Protein AF-A0A9D1FFM2-F1 (afdb_monomer)

Structure (mmCIF, N/CA/C/O backbone):
data_AF-A0A9D1FFM2-F1
#
_entry.id   AF-A0A9D1FFM2-F1
#
loop_
_atom_site.group_PDB
_atom_site.id
_atom_site.type_symbol
_atom_site.label_atom_id
_atom_site.label_alt_id
_atom_site.label_comp_id
_atom_site.label_asym_id
_atom_site.label_entity_id
_atom_site.label_seq_id
_atom_site.pdbx_PDB_ins_code
_atom_site.Cartn_x
_atom_site.Cartn_y
_atom_site.Cartn_z
_atom_site.occupancy
_atom_site.B_iso_or_equiv
_atom_site.auth_seq_id
_atom_site.auth_comp_id
_atom_site.auth_asym_id
_atom_site.auth_atom_id
_atom_site.pdbx_PDB_model_num
ATOM 1 N N . MET A 1 1 ? -17.355 -73.742 -12.282 1.00 38.41 1 MET A N 1
ATOM 2 C CA . MET A 1 1 ? -17.169 -72.917 -11.067 1.00 38.41 1 MET A CA 1
ATOM 3 C C . MET A 1 1 ? -16.682 -71.538 -11.495 1.00 38.41 1 MET A C 1
ATOM 5 O O . MET A 1 1 ? -15.574 -71.444 -12.001 1.00 38.41 1 MET A O 1
ATOM 9 N N . LYS A 1 2 ? -17.499 -70.487 -11.371 1.00 37.28 2 LYS A N 1
ATOM 10 C CA . LYS A 1 2 ? -17.074 -69.093 -11.583 1.00 37.28 2 LYS A CA 1
ATOM 11 C C . LYS A 1 2 ? -17.521 -68.291 -10.363 1.00 37.28 2 LYS A C 1
ATOM 13 O O . LYS A 1 2 ? -18.714 -68.171 -10.114 1.00 37.28 2 LYS A O 1
ATOM 18 N N . LYS A 1 3 ? -16.552 -67.860 -9.552 1.00 46.12 3 LYS A N 1
ATOM 19 C CA . LYS A 1 3 ? -16.759 -67.013 -8.373 1.00 46.12 3 LYS A CA 1
AT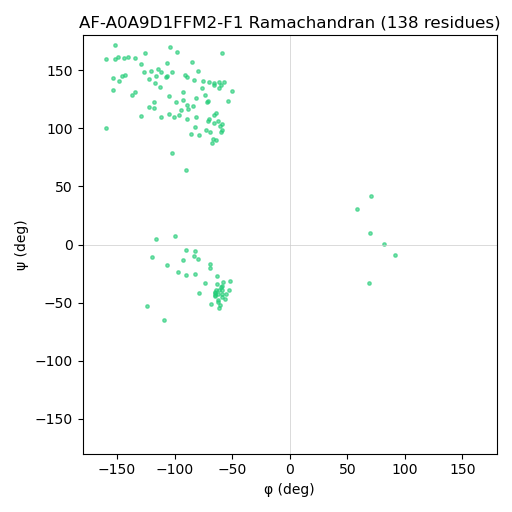OM 20 C C . LYS A 1 3 ? -16.706 -65.561 -8.843 1.00 46.12 3 LYS A C 1
ATOM 22 O O . LYS A 1 3 ? -15.664 -65.132 -9.328 1.00 46.12 3 LYS A O 1
ATOM 27 N N . HIS A 1 4 ? -17.804 -64.827 -8.713 1.00 44.19 4 HIS A N 1
ATOM 28 C CA . HIS A 1 4 ? -17.806 -63.378 -8.896 1.00 44.19 4 HIS A CA 1
ATOM 29 C C . HIS A 1 4 ? -17.671 -62.724 -7.518 1.00 44.19 4 HIS A C 1
ATOM 31 O O . HIS A 1 4 ? -18.556 -62.853 -6.676 1.00 44.19 4 HIS A O 1
ATOM 37 N N . LEU A 1 5 ? -16.519 -62.093 -7.277 1.00 41.38 5 LEU A N 1
ATOM 38 C CA . LEU A 1 5 ? -16.281 -61.231 -6.122 1.00 41.38 5 LEU A CA 1
ATOM 39 C C . LEU A 1 5 ? -17.060 -59.925 -6.314 1.00 41.38 5 LEU A C 1
ATOM 41 O O . LEU A 1 5 ? -16.838 -59.216 -7.293 1.00 41.38 5 LEU A O 1
ATOM 45 N N . ILE A 1 6 ? -17.937 -59.601 -5.366 1.00 52.31 6 ILE A N 1
ATOM 46 C CA . ILE A 1 6 ? -18.552 -58.277 -5.250 1.00 52.31 6 ILE A CA 1
ATOM 47 C C . ILE A 1 6 ? -17.621 -57.441 -4.369 1.00 52.31 6 ILE A C 1
ATOM 49 O O . ILE A 1 6 ? -17.515 -57.685 -3.169 1.00 52.31 6 ILE A O 1
ATOM 53 N N . ILE A 1 7 ? -16.916 -56.480 -4.966 1.00 52.16 7 ILE A N 1
ATOM 54 C CA . ILE A 1 7 ? -16.158 -55.471 -4.221 1.00 52.16 7 ILE A CA 1
ATOM 55 C C . ILE A 1 7 ? -17.157 -54.382 -3.824 1.00 52.16 7 ILE A C 1
ATOM 57 O O . ILE A 1 7 ? -17.560 -53.563 -4.648 1.00 52.16 7 ILE A O 1
ATOM 61 N N . ALA A 1 8 ? -17.595 -54.408 -2.566 1.00 48.09 8 ALA A N 1
ATOM 62 C CA . ALA A 1 8 ? -18.371 -53.331 -1.969 1.00 48.09 8 ALA A CA 1
ATOM 63 C C . ALA A 1 8 ? -17.447 -52.121 -1.749 1.00 48.09 8 ALA A C 1
ATOM 65 O O . ALA A 1 8 ? -16.577 -52.137 -0.879 1.00 48.09 8 ALA A O 1
ATOM 66 N N . GLY A 1 9 ? -17.607 -51.089 -2.578 1.00 46.00 9 GLY A N 1
ATOM 67 C CA . GLY A 1 9 ? -16.908 -49.818 -2.430 1.00 46.00 9 GLY A CA 1
ATOM 68 C C . GLY A 1 9 ? -17.436 -49.056 -1.219 1.00 46.00 9 GLY A C 1
ATOM 69 O O . GLY A 1 9 ? -18.550 -48.538 -1.242 1.00 46.00 9 GLY A O 1
ATOM 70 N N . ILE A 1 10 ? -16.630 -48.987 -0.163 1.00 54.78 10 ILE A N 1
ATOM 71 C CA . ILE A 1 10 ? -16.852 -48.094 0.974 1.00 54.78 10 ILE A CA 1
ATOM 72 C C . ILE A 1 10 ? -16.541 -46.675 0.489 1.00 54.78 10 ILE A C 1
ATOM 74 O O . ILE A 1 10 ? -15.383 -46.270 0.404 1.00 54.78 10 ILE A O 1
ATOM 78 N N . ILE A 1 11 ? -17.579 -45.923 0.128 1.00 53.06 11 ILE A N 1
ATOM 79 C CA . ILE A 1 11 ? -17.473 -44.483 -0.104 1.00 53.06 11 ILE A CA 1
ATOM 80 C C . ILE A 1 11 ? -17.468 -43.830 1.279 1.00 53.06 11 ILE A C 1
ATOM 82 O O . ILE A 1 11 ? -18.518 -43.586 1.870 1.00 53.06 11 ILE A O 1
ATOM 86 N N . CYS A 1 12 ? -16.277 -43.574 1.820 1.00 43.09 12 CYS A N 1
ATOM 87 C CA . CYS A 1 12 ? -16.124 -42.662 2.948 1.00 43.09 12 CYS A CA 1
ATOM 88 C C . CYS A 1 12 ? -16.470 -41.249 2.463 1.00 43.09 12 CYS A C 1
ATOM 90 O O . CYS A 1 12 ? -15.612 -40.519 1.971 1.00 43.09 12 CYS A O 1
ATOM 92 N N . ALA A 1 13 ? -17.739 -40.866 2.590 1.00 50.03 13 ALA A N 1
ATOM 93 C CA . ALA A 1 13 ? -18.145 -39.473 2.547 1.00 50.03 13 ALA A CA 1
ATOM 94 C C . ALA A 1 13 ? -17.582 -38.792 3.801 1.00 50.03 13 ALA A C 1
ATOM 96 O O . ALA A 1 13 ? -18.215 -38.766 4.854 1.00 50.03 13 ALA A O 1
ATOM 97 N N . ALA A 1 14 ? -16.347 -38.298 3.710 1.00 53.97 14 ALA A N 1
ATOM 98 C CA . ALA A 1 14 ? -15.825 -37.369 4.693 1.00 53.97 14 ALA A CA 1
ATOM 99 C C . ALA A 1 14 ? -16.707 -36.119 4.628 1.00 53.97 14 ALA A C 1
ATOM 101 O O . ALA A 1 14 ? -16.665 -35.363 3.658 1.00 53.97 14 ALA A O 1
ATOM 102 N N . SER A 1 15 ? -17.556 -35.934 5.635 1.00 49.06 15 SER A N 1
ATOM 103 C CA . SER A 1 15 ? -18.277 -34.690 5.859 1.00 49.06 15 SER A CA 1
ATOM 104 C C . SER A 1 15 ? -17.242 -33.612 6.171 1.00 49.06 15 SER A C 1
ATOM 106 O O . SER A 1 15 ? -16.839 -33.449 7.322 1.00 49.06 15 SER A O 1
ATOM 108 N N . ILE A 1 16 ? -16.754 -32.926 5.138 1.00 59.38 16 ILE A N 1
ATOM 109 C CA . ILE A 1 16 ? -15.953 -31.717 5.302 1.00 59.38 16 ILE A CA 1
ATOM 110 C C . ILE A 1 16 ? -16.902 -30.713 5.965 1.00 59.38 16 ILE A C 1
ATOM 112 O O . ILE A 1 16 ? -17.918 -30.372 5.350 1.00 59.38 16 ILE A O 1
ATOM 116 N N . PRO A 1 17 ? -16.669 -30.299 7.225 1.00 54.41 17 PRO A N 1
ATOM 117 C CA . PRO A 1 17 ? -17.517 -29.292 7.838 1.00 54.41 17 PRO A CA 1
ATOM 118 C C . PRO A 1 17 ? -17.490 -28.050 6.940 1.00 54.41 17 PRO A C 1
ATOM 120 O O . PRO A 1 17 ? -16.425 -27.727 6.401 1.00 54.41 17 PRO A O 1
ATOM 123 N N . PRO A 1 18 ? -18.630 -27.368 6.735 1.00 52.69 18 PRO A N 1
ATOM 124 C CA . PRO A 1 18 ? -18.634 -26.131 5.977 1.00 52.69 18 PRO A CA 1
ATOM 125 C C . PRO A 1 18 ? -17.602 -25.207 6.619 1.00 52.69 18 PRO A C 1
ATOM 127 O O . PRO A 1 18 ? -17.646 -24.963 7.826 1.00 52.69 18 PRO A O 1
ATOM 130 N N . VAL A 1 19 ? -16.634 -24.750 5.822 1.00 56.19 19 VAL A N 1
ATOM 131 C CA . VAL A 1 19 ? -15.751 -23.655 6.214 1.00 56.19 19 VAL A CA 1
ATOM 132 C C . VAL A 1 19 ? -16.687 -22.482 6.451 1.00 56.19 19 VAL A C 1
ATOM 134 O O . VAL A 1 19 ? -17.149 -21.849 5.506 1.00 56.19 19 VAL A O 1
ATOM 137 N N . TYR A 1 20 ? -17.063 -22.259 7.708 1.00 49.91 20 TYR A N 1
ATOM 138 C CA . TYR A 1 20 ? -17.791 -21.069 8.096 1.00 49.91 20 TYR A CA 1
ATOM 139 C C . TYR A 1 20 ? -16.870 -19.907 7.745 1.00 49.91 20 TYR A C 1
ATOM 141 O O . TYR A 1 20 ? -15.879 -19.665 8.435 1.00 49.91 20 TYR A O 1
ATOM 149 N N . ALA A 1 21 ? -17.154 -19.231 6.633 1.00 52.19 21 ALA A N 1
ATOM 150 C CA . ALA A 1 21 ? -16.622 -17.909 6.383 1.00 52.19 21 ALA A CA 1
ATOM 151 C C . ALA A 1 21 ? -17.109 -17.057 7.555 1.00 52.19 21 ALA A C 1
ATOM 153 O O . ALA A 1 21 ? -1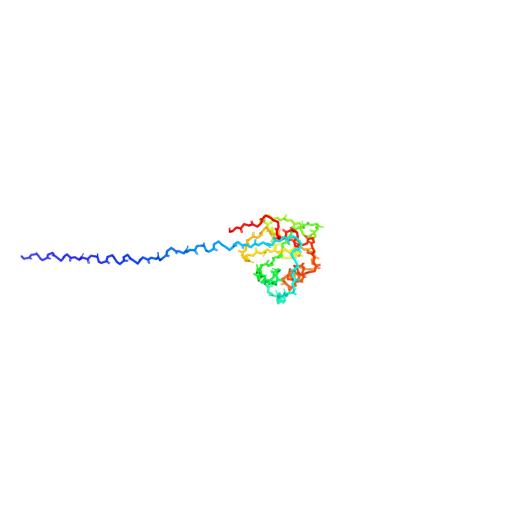8.282 -16.695 7.639 1.00 52.19 21 ALA A O 1
ATOM 154 N N . VAL A 1 22 ? -16.241 -16.856 8.545 1.00 55.53 22 VAL A N 1
ATOM 155 C CA . VAL A 1 22 ? -16.530 -15.962 9.656 1.00 55.53 22 VAL A CA 1
ATOM 156 C C . VAL A 1 22 ? -16.512 -14.569 9.051 1.00 55.53 22 VAL A C 1
ATOM 158 O O . VAL A 1 22 ? -15.440 -13.997 8.871 1.00 55.53 22 VAL A O 1
ATOM 161 N N . THR A 1 23 ? -17.685 -14.044 8.699 1.00 55.84 23 THR A N 1
ATOM 162 C CA . THR A 1 23 ? -17.840 -12.638 8.331 1.00 55.84 23 THR A CA 1
ATOM 163 C C . THR A 1 23 ? -17.380 -11.808 9.523 1.00 55.84 23 THR A C 1
ATOM 165 O O . THR A 1 23 ? -18.050 -11.735 10.557 1.00 55.84 23 THR A O 1
ATOM 168 N N . LYS A 1 24 ? -16.180 -11.236 9.423 1.00 60.09 24 LYS A N 1
ATOM 169 C CA . LYS A 1 24 ? -15.633 -10.352 10.449 1.00 60.09 24 LYS A CA 1
ATOM 170 C C . LYS A 1 24 ? -16.140 -8.948 10.162 1.00 60.09 24 LYS A C 1
ATOM 172 O O . LYS A 1 24 ? -15.537 -8.211 9.394 1.00 60.09 24 LYS A O 1
ATOM 177 N N . CYS A 1 25 ? -17.229 -8.554 10.816 1.00 67.19 25 CYS A N 1
ATOM 178 C CA . CYS A 1 25 ? -17.696 -7.174 10.758 1.00 67.19 25 CYS A CA 1
ATOM 179 C C . CYS A 1 25 ? -16.663 -6.259 11.426 1.00 67.19 25 CYS A C 1
ATOM 181 O O . CYS A 1 25 ? -16.566 -6.216 12.654 1.00 67.19 25 CYS A O 1
ATOM 183 N N . VAL A 1 26 ? -15.898 -5.514 10.629 1.00 75.44 26 VAL A N 1
ATOM 184 C CA . VAL A 1 26 ? -14.965 -4.508 11.138 1.00 75.44 26 VAL A CA 1
ATOM 185 C C . VAL A 1 26 ? -15.410 -3.109 10.751 1.00 75.44 26 VAL A C 1
ATOM 187 O O . VAL A 1 26 ? -15.798 -2.843 9.618 1.00 75.44 26 VAL A O 1
ATOM 190 N N . LYS A 1 27 ? -15.345 -2.183 11.710 1.00 82.50 27 LYS A N 1
ATOM 191 C CA . LYS A 1 27 ? -15.611 -0.766 11.460 1.00 82.50 27 LYS A CA 1
ATOM 192 C C . LYS A 1 27 ? -14.290 -0.011 11.377 1.00 82.50 27 LYS A C 1
ATOM 194 O O . LYS A 1 27 ? -13.867 0.637 12.333 1.00 82.50 27 LYS A O 1
ATOM 199 N N . LEU A 1 28 ? -13.634 -0.125 10.226 1.00 87.31 28 LEU A N 1
ATOM 200 C CA . LEU A 1 28 ? -12.465 0.677 9.877 1.00 87.31 28 LEU A CA 1
ATOM 201 C C . LEU A 1 28 ? -12.918 1.835 8.986 1.00 87.31 28 LEU A C 1
ATOM 203 O O . LEU A 1 28 ? -13.536 1.626 7.948 1.00 87.31 28 LEU A O 1
ATOM 207 N N . THR A 1 29 ? -12.644 3.065 9.408 1.00 87.19 29 THR A N 1
ATOM 208 C CA . THR A 1 29 ? -12.949 4.291 8.663 1.00 87.19 29 THR A CA 1
ATOM 209 C C . THR A 1 29 ? -11.680 5.114 8.503 1.00 87.19 29 THR A C 1
ATOM 211 O O . THR A 1 29 ? -10.703 4.909 9.217 1.00 87.19 29 THR A O 1
ATOM 214 N N . SER A 1 30 ? -11.678 6.102 7.608 1.00 82.12 30 SER A N 1
ATOM 215 C CA . SER A 1 30 ? -10.541 7.024 7.424 1.00 82.12 30 SER A CA 1
ATOM 216 C C . SER A 1 30 ? -10.053 7.688 8.725 1.00 82.12 30 SER A C 1
ATOM 218 O O . SER A 1 30 ? -8.862 7.972 8.885 1.00 82.12 30 SER A O 1
ATOM 220 N N . SER A 1 31 ? -10.975 7.913 9.666 1.00 85.75 31 SER A N 1
ATOM 221 C CA . SER A 1 31 ? -10.722 8.451 11.005 1.00 85.75 31 SER A CA 1
ATOM 222 C C . SER A 1 31 ? -10.186 7.429 12.012 1.00 85.75 31 SER A C 1
ATOM 224 O O . SER A 1 31 ? -9.723 7.834 13.076 1.00 85.75 31 SER A O 1
ATOM 226 N N . THR A 1 32 ? -10.220 6.129 11.708 1.00 91.38 32 THR A N 1
ATOM 227 C CA . THR A 1 32 ? -9.659 5.094 12.577 1.00 91.38 32 THR A CA 1
ATOM 228 C C . THR A 1 32 ? -8.148 5.265 12.654 1.00 91.38 32 THR A C 1
ATOM 230 O O . THR A 1 32 ? -7.429 5.053 11.681 1.00 91.38 32 THR A O 1
ATOM 233 N N . THR A 1 33 ? -7.650 5.650 13.824 1.00 90.38 33 THR A N 1
ATOM 234 C CA . THR A 1 33 ? -6.212 5.758 14.083 1.00 90.38 33 THR A CA 1
ATOM 235 C C . THR A 1 33 ? -5.577 4.373 14.144 1.00 90.38 33 THR A C 1
ATOM 237 O O . THR A 1 33 ? -6.139 3.456 14.751 1.00 90.38 33 THR A O 1
ATOM 240 N N . CYS A 1 34 ? -4.384 4.245 13.563 1.00 93.88 34 CYS A N 1
ATOM 241 C CA . CYS A 1 34 ? -3.536 3.070 13.727 1.00 93.88 34 CYS A CA 1
ATOM 242 C C . CYS A 1 34 ? -2.330 3.404 14.612 1.00 93.88 34 CYS A C 1
ATOM 244 O O . CYS A 1 34 ? -1.835 4.530 14.567 1.00 93.88 34 CYS A O 1
ATOM 246 N N . THR A 1 35 ? -1.880 2.461 15.439 1.00 88.06 35 THR A N 1
ATOM 247 C CA . THR A 1 35 ? -0.884 2.709 16.499 1.00 88.06 35 THR A CA 1
ATOM 248 C C . THR A 1 35 ? 0.339 1.814 16.382 1.00 88.06 35 THR A C 1
ATOM 250 O O . THR A 1 35 ? 1.451 2.331 16.322 1.00 88.06 35 THR A O 1
ATOM 253 N N . SER A 1 36 ? 0.152 0.500 16.307 1.00 79.69 36 SER A N 1
ATOM 254 C CA . SER A 1 36 ? 1.227 -0.457 16.032 1.00 79.69 36 SER A CA 1
ATOM 255 C C . SER A 1 36 ? 1.362 -0.654 14.532 1.00 79.69 36 SER A C 1
ATOM 257 O O . SER A 1 36 ? 0.348 -0.657 13.839 1.00 79.69 36 SER A O 1
ATOM 259 N N . PHE A 1 37 ? 2.581 -0.834 14.033 1.00 85.06 37 PHE A N 1
ATOM 260 C CA . PHE A 1 37 ? 2.818 -1.220 12.649 1.00 85.06 37 PHE A CA 1
ATOM 261 C C . PHE A 1 37 ? 4.046 -2.125 12.555 1.00 85.06 37 PHE A C 1
ATOM 263 O O . PHE A 1 37 ? 5.006 -1.958 13.306 1.00 85.06 37 PHE A O 1
ATOM 270 N N . SER A 1 38 ? 4.008 -3.094 11.646 1.00 82.81 38 SER A N 1
ATOM 271 C CA . SER A 1 38 ? 5.157 -3.922 11.306 1.00 82.81 38 SER A CA 1
ATOM 272 C C . SER A 1 38 ? 5.262 -4.027 9.792 1.00 82.81 38 SER A C 1
ATOM 274 O O . SER A 1 38 ? 4.282 -4.257 9.098 1.00 82.81 38 SER A O 1
ATOM 276 N N . GLY A 1 39 ? 6.455 -3.801 9.274 1.00 79.00 39 GLY A N 1
ATOM 277 C CA . GLY A 1 39 ? 6.787 -3.978 7.871 1.00 79.00 39 GLY A CA 1
ATOM 278 C C . GLY A 1 39 ? 8.290 -4.121 7.837 1.00 79.00 39 GLY A C 1
ATOM 279 O O . GLY A 1 39 ? 9.013 -3.146 8.053 1.00 79.00 39 GLY A O 1
ATOM 280 N N . ALA A 1 40 ? 8.754 -5.360 7.726 1.00 82.25 40 ALA A N 1
ATOM 281 C CA . ALA A 1 40 ? 10.178 -5.629 7.699 1.00 82.25 40 ALA A CA 1
ATOM 282 C C . ALA A 1 40 ? 10.731 -5.238 6.330 1.00 82.25 40 ALA A C 1
ATOM 284 O O . ALA A 1 40 ? 10.095 -5.452 5.297 1.00 82.25 40 ALA A O 1
ATOM 285 N N . VAL A 1 41 ? 11.920 -4.650 6.338 1.00 84.75 41 VAL A N 1
ATOM 286 C CA . VAL A 1 41 ? 12.619 -4.316 5.102 1.00 84.75 41 VAL A CA 1
ATOM 287 C C . VAL A 1 41 ? 12.912 -5.583 4.295 1.00 84.75 41 VAL A C 1
ATOM 289 O O . VAL A 1 41 ? 13.228 -6.632 4.860 1.00 84.75 41 VAL A O 1
ATOM 292 N N . GLY A 1 42 ? 12.754 -5.505 2.976 1.00 86.31 42 GLY A N 1
ATOM 293 C CA . GLY A 1 42 ? 12.885 -6.645 2.067 1.00 86.31 42 GLY A CA 1
ATOM 294 C C . GLY A 1 42 ? 11.767 -7.688 2.181 1.00 86.31 42 GLY A C 1
ATOM 295 O O . GLY A 1 42 ? 11.892 -8.770 1.614 1.00 86.31 42 GLY A O 1
ATOM 296 N N . GLN A 1 43 ? 10.690 -7.399 2.917 1.00 91.75 43 GLN A N 1
ATOM 297 C CA . GLN A 1 43 ? 9.475 -8.214 2.941 1.00 91.75 43 GLN A CA 1
ATOM 298 C C . GLN A 1 43 ? 8.352 -7.511 2.178 1.00 91.75 43 GLN A C 1
ATOM 300 O O . GLN A 1 43 ? 8.330 -6.289 2.063 1.00 91.75 43 GLN A O 1
ATOM 305 N N . SER A 1 44 ? 7.385 -8.286 1.687 1.00 93.81 44 SER A N 1
ATOM 306 C CA . SER A 1 44 ? 6.153 -7.754 1.090 1.00 93.81 44 SER A CA 1
ATOM 307 C C . SER A 1 44 ? 5.043 -7.565 2.121 1.00 93.81 44 SER A C 1
ATOM 309 O O . SER A 1 44 ? 4.147 -6.752 1.925 1.00 93.81 44 SER A O 1
ATOM 311 N N . ASN A 1 45 ? 5.067 -8.330 3.210 1.00 97.00 45 ASN A N 1
ATOM 312 C CA . ASN A 1 45 ? 3.990 -8.329 4.190 1.00 97.00 45 ASN A CA 1
ATOM 313 C C . ASN A 1 45 ? 4.154 -7.180 5.180 1.00 97.00 45 ASN A C 1
ATOM 315 O O . ASN A 1 45 ? 5.258 -6.882 5.642 1.00 97.00 45 ASN A O 1
ATOM 319 N N . TRP A 1 46 ? 3.029 -6.585 5.548 1.00 96.94 46 TRP A N 1
ATOM 320 C CA . TRP A 1 46 ? 2.957 -5.575 6.585 1.00 96.94 46 TRP A CA 1
ATOM 321 C C . TRP A 1 46 ? 1.708 -5.760 7.445 1.00 96.94 46 TRP A C 1
ATOM 323 O O . TRP A 1 46 ? 0.749 -6.425 7.056 1.00 96.94 46 TRP A O 1
ATOM 333 N N . SER A 1 47 ? 1.707 -5.171 8.631 1.00 96.88 47 SER A N 1
ATOM 334 C CA . SER A 1 47 ? 0.556 -5.138 9.522 1.00 96.88 47 SER A CA 1
ATOM 335 C C . SER A 1 47 ? 0.477 -3.819 10.271 1.00 96.88 47 SER A C 1
ATOM 337 O O . SER A 1 47 ? 1.462 -3.086 10.384 1.00 96.88 47 SER A O 1
ATOM 339 N N . ALA A 1 48 ? -0.708 -3.510 10.787 1.00 95.75 48 ALA A N 1
ATOM 340 C CA . ALA A 1 48 ? -0.909 -2.425 11.732 1.00 95.75 48 ALA A CA 1
ATOM 341 C C . ALA A 1 48 ? -2.061 -2.734 12.696 1.00 95.75 48 ALA A C 1
ATOM 343 O O . ALA A 1 48 ? -2.906 -3.569 12.404 1.00 95.75 48 ALA A O 1
ATOM 344 N N . THR A 1 49 ? -2.134 -2.051 13.837 1.00 95.31 49 THR A N 1
ATOM 345 C CA . THR A 1 49 ? -3.306 -2.117 14.724 1.00 95.31 49 THR A CA 1
ATOM 346 C C . THR A 1 49 ? -4.111 -0.838 14.572 1.00 95.31 49 THR A C 1
ATOM 348 O O . THR A 1 49 ? -3.643 0.222 14.979 1.00 95.31 49 THR A O 1
ATOM 351 N N . CYS A 1 50 ? -5.315 -0.932 14.012 1.00 93.94 50 CYS A N 1
ATOM 352 C CA . CYS A 1 50 ? -6.204 0.186 13.709 1.00 93.94 50 CYS A CA 1
ATOM 353 C C . CYS A 1 50 ? -7.506 0.056 14.501 1.00 93.94 50 CYS A C 1
ATOM 355 O O . CYS A 1 50 ? -8.234 -0.919 14.346 1.00 93.94 50 CYS A O 1
ATOM 357 N N . GLY A 1 51 ? -7.804 1.017 15.382 1.00 91.62 51 GLY A N 1
ATOM 358 C CA . GLY A 1 51 ? -9.014 0.957 16.217 1.00 91.62 51 GLY A CA 1
ATOM 359 C C . GLY A 1 51 ? -9.098 -0.291 17.108 1.00 91.62 51 GLY A C 1
ATOM 360 O O . GLY A 1 51 ? -10.190 -0.787 17.361 1.00 91.62 51 GLY A O 1
ATOM 361 N N . GLY A 1 52 ? -7.949 -0.826 17.539 1.00 90.69 52 GLY A N 1
ATOM 362 C CA . GLY A 1 52 ? -7.863 -2.070 18.316 1.00 90.69 52 GLY A CA 1
ATOM 363 C C . GLY A 1 52 ? -7.922 -3.357 17.485 1.00 90.69 52 GLY A C 1
ATOM 364 O O . GLY A 1 52 ? -7.840 -4.441 18.052 1.00 90.69 52 GLY A O 1
ATOM 365 N N . ILE A 1 53 ? -8.029 -3.254 16.158 1.00 91.25 53 ILE A N 1
ATOM 366 C CA . ILE A 1 53 ? -8.094 -4.392 15.238 1.00 91.25 53 ILE A CA 1
ATOM 367 C C . ILE A 1 53 ? -6.747 -4.535 14.535 1.00 91.25 53 ILE A C 1
ATOM 369 O O . ILE A 1 53 ? -6.239 -3.569 13.967 1.00 91.25 53 ILE A O 1
ATOM 373 N N . GLU A 1 54 ? -6.166 -5.731 14.560 1.00 93.38 54 GLU A N 1
ATOM 374 C CA . GLU A 1 54 ? -5.003 -6.032 13.728 1.00 93.38 54 GLU A CA 1
ATOM 375 C C . GLU A 1 54 ? -5.428 -6.132 12.258 1.00 93.38 54 GLU A C 1
ATOM 377 O O . GLU A 1 54 ? -6.309 -6.917 11.902 1.00 93.38 54 GLU A O 1
ATOM 382 N N . ILE A 1 55 ? -4.794 -5.322 11.418 1.00 94.62 55 ILE A N 1
ATOM 383 C CA . ILE A 1 55 ? -4.881 -5.385 9.967 1.00 94.62 55 ILE A CA 1
ATOM 384 C C . ILE A 1 55 ? -3.584 -5.959 9.415 1.00 94.62 55 ILE A C 1
ATOM 386 O O . ILE A 1 55 ? -2.501 -5.685 9.935 1.00 94.62 55 ILE A O 1
ATOM 390 N N . GLN A 1 56 ? -3.694 -6.724 8.339 1.00 96.25 56 GLN A N 1
ATOM 391 C CA . GLN A 1 56 ? -2.552 -7.262 7.609 1.00 96.25 56 GLN A CA 1
ATOM 392 C C . GLN A 1 56 ? -2.687 -6.892 6.142 1.00 96.25 56 GLN A C 1
ATOM 394 O O . GLN A 1 5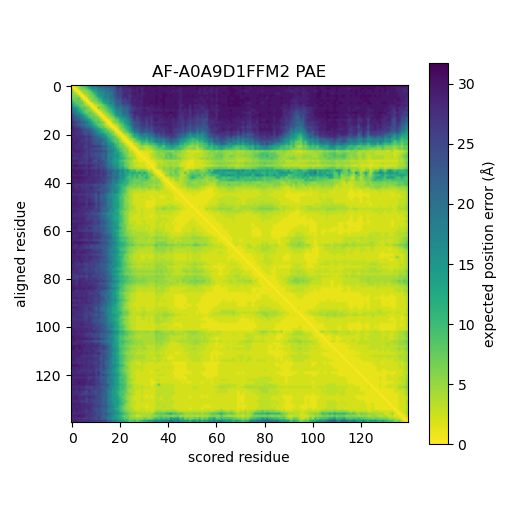6 ? -3.794 -6.781 5.609 1.00 96.25 56 GLN A O 1
ATOM 399 N N . GLY A 1 57 ? -1.554 -6.705 5.487 1.00 96.94 57 GLY A N 1
ATOM 400 C CA . GLY A 1 57 ? -1.502 -6.296 4.105 1.00 96.94 57 GLY A CA 1
ATOM 401 C C . GLY A 1 57 ? -0.253 -6.773 3.395 1.00 96.94 57 GLY A C 1
ATOM 402 O O . GLY A 1 57 ? 0.683 -7.311 3.987 1.00 96.94 57 GLY A O 1
ATOM 403 N N . VAL A 1 58 ? -0.268 -6.551 2.091 1.00 97.69 58 VAL A N 1
ATOM 404 C CA . VAL A 1 58 ? 0.845 -6.800 1.188 1.00 97.69 58 VAL A CA 1
ATOM 405 C C . VAL A 1 58 ? 1.243 -5.500 0.508 1.00 97.69 58 VAL A C 1
ATOM 407 O O . VAL A 1 58 ? 0.427 -4.595 0.313 1.00 97.69 58 VAL A O 1
ATOM 410 N N . ALA A 1 59 ? 2.518 -5.398 0.194 1.00 97.62 59 ALA A N 1
ATOM 411 C CA . ALA A 1 59 ? 3.137 -4.302 -0.511 1.00 97.62 59 ALA A CA 1
ATOM 412 C C . ALA A 1 59 ? 3.678 -4.820 -1.840 1.00 97.62 59 ALA A C 1
ATOM 414 O O . ALA A 1 59 ? 4.124 -5.966 -1.937 1.00 97.62 59 ALA A O 1
ATOM 415 N N . PHE A 1 60 ? 3.615 -3.980 -2.861 1.00 97.31 60 PHE A N 1
ATOM 416 C CA . PHE A 1 60 ? 4.017 -4.336 -4.206 1.00 97.31 60 PHE A CA 1
ATOM 417 C C . PHE A 1 60 ? 4.578 -3.126 -4.937 1.00 97.31 60 PHE A C 1
ATOM 419 O O . PHE A 1 60 ? 4.063 -2.017 -4.814 1.00 97.31 60 PHE A O 1
ATOM 426 N N . CYS A 1 61 ? 5.625 -3.363 -5.716 1.00 97.62 61 CYS A N 1
ATOM 427 C CA . CYS A 1 61 ? 6.283 -2.346 -6.514 1.00 97.62 61 CYS A CA 1
ATOM 428 C C . CYS A 1 61 ? 5.807 -2.464 -7.958 1.00 97.62 61 CYS A C 1
ATOM 430 O O . CYS A 1 61 ? 6.093 -3.452 -8.632 1.00 97.62 61 CYS A O 1
ATOM 432 N N . GLY A 1 62 ? 5.023 -1.484 -8.392 1.00 97.56 62 GLY A N 1
ATOM 433 C CA . GLY A 1 62 ? 4.474 -1.408 -9.739 1.00 97.56 62 GLY A CA 1
ATOM 434 C C . GLY A 1 62 ? 5.201 -0.390 -10.606 1.00 97.56 62 GLY A C 1
ATOM 435 O O . GLY A 1 62 ? 5.985 0.419 -10.113 1.00 97.5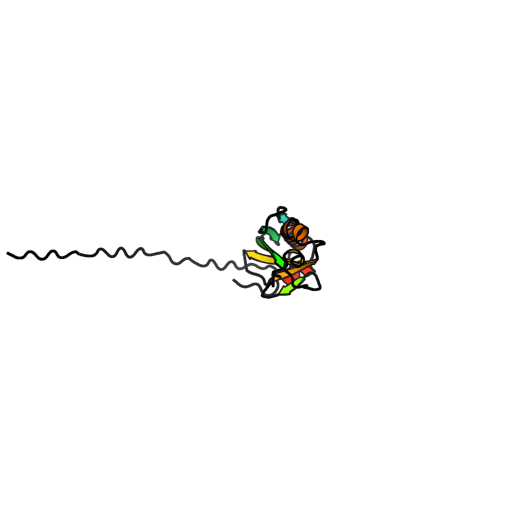6 62 GLY A O 1
ATOM 436 N N . SER A 1 63 ? 4.888 -0.413 -11.897 1.00 97.88 63 SER A N 1
ATOM 437 C CA . SER A 1 63 ? 5.326 0.588 -12.877 1.00 97.88 63 SER A CA 1
ATOM 438 C C . SER A 1 63 ? 4.327 1.727 -13.072 1.00 97.88 63 SER A C 1
ATOM 440 O O . SER A 1 63 ? 4.647 2.739 -13.687 1.00 97.88 63 SER A O 1
ATOM 442 N N . GLN A 1 64 ? 3.101 1.566 -12.569 1.00 96.94 64 GLN A N 1
ATOM 443 C CA . GLN A 1 64 ? 2.080 2.607 -12.628 1.00 96.94 64 GLN A CA 1
ATOM 444 C C . GLN A 1 64 ? 2.268 3.636 -11.513 1.00 96.94 64 GLN A C 1
ATOM 446 O O . GLN A 1 64 ? 2.257 3.294 -10.325 1.00 96.94 64 GLN A O 1
ATOM 451 N N . ASP A 1 65 ? 2.339 4.902 -11.908 1.00 96.38 65 ASP A N 1
ATOM 452 C CA . ASP A 1 65 ? 2.249 6.027 -10.989 1.00 96.38 65 ASP A CA 1
ATOM 453 C C . ASP A 1 65 ? 0.800 6.212 -10.507 1.00 96.38 65 ASP A C 1
ATOM 455 O O . ASP A 1 65 ? -0.143 6.279 -11.299 1.00 96.38 65 ASP A O 1
ATOM 459 N N . GLY A 1 66 ? 0.612 6.291 -9.189 1.00 93.75 66 GLY A N 1
ATOM 460 C CA . GLY A 1 66 ? -0.677 6.626 -8.583 1.00 93.75 66 GLY A CA 1
ATOM 461 C C . GLY A 1 66 ? -0.879 8.128 -8.352 1.00 93.75 66 GLY A C 1
ATOM 462 O O . GLY A 1 66 ? -1.944 8.534 -7.878 1.00 93.75 66 GLY A O 1
ATOM 463 N N . GLY A 1 67 ? 0.133 8.955 -8.621 1.00 94.44 67 GLY A N 1
ATOM 464 C CA . GLY A 1 67 ? 0.172 10.417 -8.544 1.00 94.44 67 GLY A CA 1
ATOM 465 C C . GLY A 1 67 ? 0.097 11.005 -7.131 1.00 94.44 67 GLY A C 1
ATOM 466 O O . GLY A 1 67 ? 0.650 12.063 -6.843 1.00 94.44 67 GLY A O 1
ATOM 467 N N . SER A 1 68 ? -0.623 10.366 -6.212 1.00 93.88 68 SER A N 1
ATOM 468 C CA . SER A 1 68 ? -0.887 10.896 -4.878 1.00 93.88 68 SER A CA 1
ATOM 469 C C . SER A 1 68 ? -1.145 9.793 -3.865 1.00 93.88 68 SER A C 1
ATOM 471 O O . SER A 1 68 ? -1.981 8.924 -4.091 1.00 93.88 68 SER A O 1
ATOM 473 N N . ALA A 1 69 ? -0.504 9.873 -2.696 1.00 93.25 69 ALA A N 1
ATOM 474 C CA . ALA A 1 69 ? -0.751 8.931 -1.605 1.00 93.25 69 ALA A CA 1
ATOM 475 C C . ALA A 1 69 ? -2.258 8.792 -1.316 1.00 93.25 69 ALA A C 1
ATOM 477 O O . ALA A 1 69 ? -2.954 9.801 -1.182 1.00 93.25 69 ALA A O 1
ATOM 478 N N . GLY A 1 70 ? -2.759 7.564 -1.202 1.00 94.19 70 GLY A N 1
ATOM 479 C CA . GLY A 1 70 ? -4.184 7.272 -1.030 1.00 94.19 70 GLY A CA 1
ATOM 480 C C . GLY A 1 70 ? -4.957 7.039 -2.334 1.00 94.19 70 GLY A C 1
ATOM 481 O O . GLY A 1 70 ? -6.105 6.602 -2.257 1.00 94.19 70 GLY A O 1
ATOM 482 N N . THR A 1 71 ? -4.366 7.296 -3.510 1.00 97.19 71 THR A N 1
ATOM 483 C CA . THR A 1 71 ? -4.978 6.932 -4.800 1.00 97.19 71 THR A CA 1
ATOM 484 C C . THR A 1 71 ? -5.202 5.430 -4.860 1.00 97.19 71 THR A C 1
ATOM 486 O O . THR A 1 71 ? -4.331 4.653 -4.474 1.00 97.19 71 THR A O 1
ATOM 489 N N . LYS A 1 72 ? -6.369 5.021 -5.357 1.00 97.25 72 LYS A N 1
ATOM 490 C CA . LYS A 1 72 ? -6.758 3.616 -5.437 1.00 97.25 72 LYS A CA 1
ATOM 491 C C . LYS A 1 72 ? -6.616 3.066 -6.843 1.00 97.25 72 LYS A C 1
ATOM 493 O O . LYS A 1 72 ? -6.869 3.779 -7.809 1.00 97.25 72 LYS A O 1
ATOM 498 N N . SER A 1 73 ? -6.302 1.784 -6.931 1.00 96.75 73 SER A N 1
ATOM 499 C CA . SER A 1 73 ? -6.394 1.004 -8.157 1.00 96.75 73 SER A CA 1
ATOM 500 C C . SER A 1 73 ? -6.861 -0.414 -7.849 1.00 96.75 73 SER A C 1
ATOM 502 O O . SER A 1 73 ? -6.509 -0.986 -6.820 1.00 96.75 73 SER A O 1
ATOM 504 N N . GLU A 1 74 ? -7.636 -1.010 -8.748 1.00 95.31 74 GLU A N 1
ATOM 505 C CA . GLU A 1 74 ? -8.030 -2.419 -8.623 1.00 95.31 74 GLU A CA 1
ATOM 506 C C . GLU A 1 74 ? -6.862 -3.359 -8.934 1.00 95.31 74 GLU A C 1
ATOM 508 O O . GLU A 1 74 ? -6.702 -4.399 -8.296 1.00 95.31 74 GLU A O 1
ATOM 513 N N . ASN A 1 75 ? -5.989 -2.942 -9.854 1.00 95.44 75 ASN A N 1
ATOM 514 C CA . ASN A 1 75 ? -4.819 -3.695 -10.291 1.00 95.44 75 ASN A CA 1
ATOM 515 C C . ASN A 1 75 ? -3.559 -2.831 -10.225 1.00 95.44 75 ASN A C 1
ATOM 517 O O . ASN A 1 75 ? -3.631 -1.604 -10.321 1.00 95.44 75 ASN A O 1
ATOM 521 N N . VAL A 1 76 ? -2.405 -3.479 -10.091 1.00 96.81 76 VAL A N 1
ATOM 522 C CA . VAL A 1 76 ? -1.098 -2.827 -10.205 1.00 96.81 76 VAL A CA 1
ATOM 523 C C . VAL A 1 76 ? -0.350 -3.447 -11.371 1.00 96.81 76 VAL A C 1
ATOM 525 O O . VAL A 1 76 ? -0.163 -4.662 -11.406 1.00 96.81 76 VAL A O 1
ATOM 528 N N . THR A 1 77 ? 0.045 -2.625 -12.339 1.00 96.94 77 THR A N 1
ATOM 529 C CA . THR A 1 77 ? 0.859 -3.068 -13.471 1.00 96.94 77 THR A CA 1
ATOM 530 C C . THR A 1 77 ? 2.327 -3.177 -13.091 1.00 96.94 77 THR A C 1
ATOM 532 O O . THR A 1 77 ? 2.835 -2.404 -12.276 1.00 96.94 77 THR A O 1
ATOM 535 N N . THR A 1 78 ? 3.018 -4.106 -13.743 1.00 96.06 78 THR A N 1
ATOM 536 C CA . THR A 1 78 ? 4.476 -4.202 -13.737 1.00 96.06 78 THR A CA 1
ATOM 537 C C . THR A 1 78 ? 5.038 -3.936 -15.123 1.00 96.06 78 THR A C 1
ATOM 539 O O . THR A 1 78 ? 4.398 -4.210 -16.139 1.00 96.06 78 THR A O 1
ATOM 542 N N . SER A 1 79 ? 6.254 -3.407 -15.161 1.00 96.81 79 SER A N 1
ATOM 543 C CA . SER A 1 79 ? 7.087 -3.355 -16.358 1.00 96.81 79 SER A CA 1
ATOM 544 C C . SER A 1 79 ? 7.965 -4.601 -16.421 1.00 96.81 79 SER A C 1
ATOM 546 O O . SER A 1 79 ? 8.433 -5.101 -15.394 1.00 96.81 79 SER A O 1
ATOM 548 N N . THR A 1 80 ? 8.233 -5.082 -17.634 1.00 95.88 80 THR A N 1
ATOM 549 C CA . THR A 1 80 ? 9.266 -6.101 -17.879 1.00 95.88 80 THR A CA 1
ATOM 550 C C . THR A 1 80 ? 10.676 -5.553 -17.666 1.00 95.88 80 THR A C 1
ATOM 552 O O . THR A 1 80 ? 11.603 -6.329 -17.450 1.00 95.88 80 THR A O 1
ATOM 555 N N . THR A 1 81 ? 10.845 -4.231 -17.706 1.00 96.25 81 THR A N 1
ATOM 556 C CA . THR A 1 81 ? 12.068 -3.557 -17.269 1.00 96.25 81 THR A CA 1
ATOM 557 C C . THR A 1 81 ? 12.008 -3.433 -15.751 1.00 96.25 81 THR A C 1
ATOM 559 O O . THR A 1 81 ? 11.192 -2.681 -15.218 1.00 96.25 81 THR A O 1
ATOM 562 N N . SER A 1 82 ? 12.844 -4.193 -15.037 1.00 91.69 82 SER A N 1
ATOM 563 C CA . SER A 1 82 ? 12.819 -4.249 -13.567 1.00 91.69 82 SER A CA 1
ATOM 564 C C . SER A 1 82 ? 12.907 -2.869 -12.926 1.00 91.69 82 SER A C 1
ATOM 566 O O . SER A 1 82 ? 12.195 -2.610 -11.959 1.00 91.69 82 SER A O 1
ATOM 568 N N . ASP A 1 83 ? 13.728 -1.997 -13.509 1.00 95.25 83 ASP A N 1
ATOM 569 C CA . ASP A 1 83 ? 14.054 -0.678 -12.975 1.00 95.25 83 ASP A CA 1
ATOM 570 C C . ASP A 1 83 ? 12.886 0.302 -13.021 1.00 95.25 83 ASP A C 1
ATOM 572 O O . ASP A 1 83 ? 12.923 1.264 -12.267 1.00 95.25 83 ASP A O 1
ATOM 576 N N . ASP A 1 84 ? 11.838 0.025 -13.805 1.00 96.75 84 ASP A N 1
ATOM 577 C CA . ASP A 1 84 ? 10.628 0.854 -13.864 1.00 96.75 84 ASP A CA 1
ATOM 578 C C . ASP A 1 84 ? 9.636 0.535 -12.728 1.00 96.75 84 ASP A C 1
ATOM 580 O O . ASP A 1 84 ? 8.643 1.235 -12.544 1.00 96.75 84 ASP A O 1
ATOM 584 N N . ASN A 1 85 ? 9.852 -0.543 -11.966 1.00 97.44 85 ASN A N 1
ATOM 585 C CA . ASN A 1 85 ? 8.931 -0.984 -10.916 1.00 97.44 85 ASN A CA 1
ATOM 586 C C . ASN A 1 85 ? 9.275 -0.333 -9.568 1.00 97.44 85 ASN A C 1
ATOM 588 O O . ASN A 1 85 ? 9.682 -1.017 -8.629 1.00 97.44 85 ASN A O 1
ATOM 592 N N . TYR A 1 86 ? 9.161 0.991 -9.476 1.00 97.75 86 TYR A N 1
ATOM 593 C CA . TYR A 1 86 ? 9.552 1.769 -8.292 1.00 97.75 86 TYR A CA 1
ATOM 594 C C . TYR A 1 86 ? 8.387 2.498 -7.602 1.00 97.75 86 TYR A C 1
ATOM 596 O O . TYR A 1 86 ? 8.594 3.187 -6.605 1.00 97.75 86 TYR A O 1
ATOM 604 N N . TYR A 1 87 ? 7.147 2.302 -8.054 1.00 98.25 87 TYR A N 1
ATOM 605 C CA . TYR A 1 87 ? 5.963 2.861 -7.400 1.00 98.25 87 TYR A CA 1
ATOM 606 C C . TYR A 1 87 ? 5.426 1.902 -6.337 1.00 98.25 87 TYR A C 1
ATOM 608 O O . TYR A 1 87 ? 5.033 0.778 -6.645 1.00 98.25 87 TYR A O 1
ATOM 616 N N . CYS A 1 88 ? 5.383 2.342 -5.080 1.00 97.81 88 CYS A N 1
ATOM 617 C CA . CYS A 1 88 ? 4.942 1.525 -3.955 1.00 97.81 88 CYS A CA 1
ATOM 618 C C . CYS A 1 88 ? 3.412 1.537 -3.806 1.00 97.81 88 CYS A C 1
ATOM 620 O O . CYS A 1 88 ? 2.789 2.575 -3.544 1.00 97.81 88 CYS A O 1
ATOM 622 N N . TRP A 1 89 ? 2.819 0.351 -3.921 1.00 98.38 89 TRP A N 1
ATOM 623 C CA . TRP A 1 89 ? 1.397 0.087 -3.753 1.00 98.38 89 TRP A CA 1
ATOM 624 C C . TRP A 1 89 ? 1.159 -0.848 -2.573 1.00 98.38 89 TRP A C 1
ATOM 626 O O . TRP A 1 89 ? 1.855 -1.841 -2.381 1.00 98.38 89 TRP A O 1
ATOM 636 N N . CYS A 1 90 ? 0.126 -0.552 -1.797 1.00 98.00 90 CYS A N 1
ATOM 637 C CA . CYS A 1 90 ? -0.216 -1.272 -0.580 1.00 98.00 90 CYS A CA 1
ATOM 638 C C . CYS A 1 90 ? -1.636 -1.820 -0.672 1.00 98.00 90 CYS A C 1
ATOM 640 O O . CYS A 1 90 ? -2.531 -1.138 -1.163 1.00 98.00 90 CYS A O 1
ATOM 642 N N . LYS A 1 91 ? -1.881 -3.017 -0.150 1.00 97.50 91 LYS A N 1
ATOM 643 C CA . LYS A 1 91 ? -3.218 -3.611 -0.099 1.00 97.50 91 LYS A CA 1
ATOM 644 C C . LYS A 1 91 ? -3.445 -4.266 1.248 1.00 97.50 91 LYS A C 1
ATOM 646 O O . LYS A 1 91 ? -2.620 -5.061 1.683 1.00 97.50 91 LYS A O 1
ATOM 651 N N . MET A 1 92 ? -4.549 -3.938 1.909 1.00 96.50 92 MET A N 1
ATOM 652 C CA . MET A 1 92 ? -5.009 -4.680 3.079 1.00 96.50 92 MET A CA 1
ATOM 653 C C . MET A 1 92 ? -5.641 -5.988 2.599 1.00 96.50 92 MET A C 1
ATOM 655 O O . MET A 1 92 ? -6.403 -5.986 1.633 1.00 96.50 92 MET A O 1
ATOM 659 N N . VAL A 1 93 ? -5.297 -7.097 3.248 1.00 95.94 93 VAL A N 1
ATOM 660 C CA . VAL A 1 93 ? -5.808 -8.444 2.935 1.00 95.94 93 VAL A CA 1
ATOM 661 C C . VAL A 1 93 ? -6.556 -9.076 4.107 1.00 95.94 93 VAL A C 1
ATOM 663 O O . VAL A 1 93 ? -7.185 -10.115 3.950 1.00 95.94 93 VAL A O 1
ATOM 666 N N . SER A 1 94 ? -6.471 -8.474 5.292 1.00 93.56 94 SER A N 1
ATOM 667 C CA . SER A 1 94 ? -7.182 -8.902 6.491 1.00 93.56 94 SER A CA 1
ATOM 668 C C . SER A 1 94 ? -7.385 -7.695 7.404 1.00 93.56 94 SER A C 1
ATOM 670 O O . SER A 1 94 ? -6.490 -6.848 7.492 1.00 93.56 94 SER A O 1
ATOM 672 N N . PRO A 1 95 ? -8.524 -7.591 8.105 1.00 91.06 95 PRO A N 1
ATOM 673 C CA . PRO A 1 95 ? -9.642 -8.544 8.145 1.00 91.06 95 PRO A CA 1
ATOM 674 C C . PRO A 1 95 ? -10.628 -8.419 6.975 1.00 91.06 95 PRO A C 1
ATOM 676 O O . PRO A 1 95 ? -11.520 -9.248 6.868 1.00 91.06 95 PRO A O 1
ATOM 679 N N . ALA A 1 96 ? -10.452 -7.411 6.124 1.00 90.81 96 ALA A N 1
ATOM 680 C CA . ALA A 1 96 ? -11.167 -7.218 4.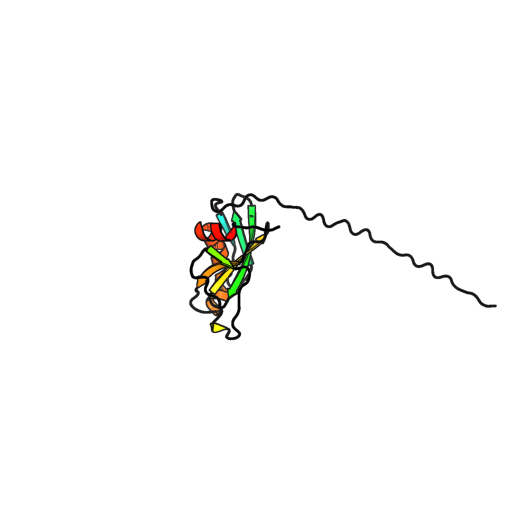869 1.00 90.81 96 ALA A CA 1
ATOM 681 C C . ALA A 1 96 ? -10.153 -6.845 3.778 1.00 90.81 96 ALA A C 1
ATOM 683 O O . ALA A 1 96 ? -9.040 -6.398 4.082 1.00 90.81 96 ALA A O 1
ATOM 684 N N . VAL A 1 97 ? -10.527 -7.015 2.516 1.00 93.12 97 VAL A N 1
ATOM 685 C CA . VAL A 1 97 ? -9.669 -6.710 1.372 1.00 93.12 97 VAL A CA 1
ATOM 686 C C . VAL A 1 97 ? -9.923 -5.282 0.897 1.00 93.12 97 VAL A C 1
ATOM 688 O O . VAL A 1 97 ? -11.066 -4.871 0.712 1.00 93.12 97 VAL A O 1
ATOM 691 N N . SER A 1 98 ? -8.857 -4.507 0.694 1.00 95.25 98 SER A N 1
ATOM 692 C CA . SER A 1 98 ? -8.939 -3.178 0.074 1.00 95.25 98 SER A CA 1
ATOM 693 C C . SER A 1 98 ? -8.604 -3.231 -1.421 1.00 95.25 98 SER A C 1
ATOM 695 O O . SER A 1 98 ? -7.953 -4.170 -1.891 1.00 95.25 98 SER A O 1
ATOM 697 N N . SER A 1 99 ? -8.923 -2.173 -2.172 1.00 96.56 99 SER A N 1
ATOM 698 C CA . SER A 1 99 ? -8.208 -1.883 -3.427 1.00 96.56 99 SER A CA 1
ATOM 699 C C . SER A 1 99 ? -6.705 -1.697 -3.143 1.00 96.56 99 SER A C 1
ATOM 701 O O . SER A 1 99 ? -6.295 -1.481 -1.994 1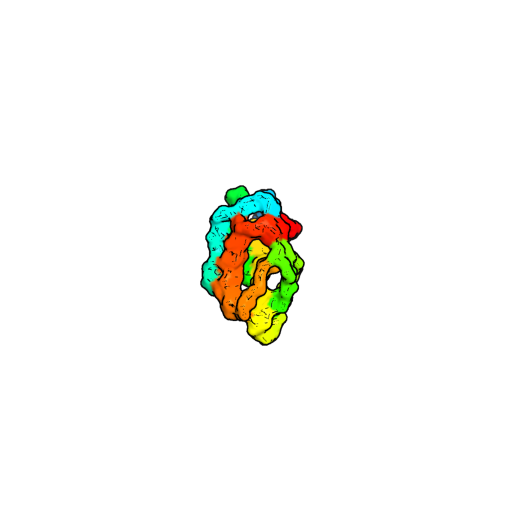.00 96.56 99 SER A O 1
ATOM 703 N N . TRP A 1 100 ? -5.863 -1.743 -4.175 1.00 97.81 100 TRP A N 1
ATOM 704 C CA . TRP A 1 100 ? -4.488 -1.266 -4.042 1.00 97.81 100 TRP A CA 1
ATOM 705 C C . TRP A 1 100 ? -4.487 0.235 -3.801 1.00 97.81 100 TRP A C 1
ATOM 707 O O . TRP A 1 100 ? -5.241 0.972 -4.431 1.00 97.81 100 TRP A O 1
ATOM 717 N N . VAL A 1 101 ? -3.627 0.690 -2.903 1.00 98.00 101 VAL A N 1
ATOM 718 C CA . VAL A 1 101 ? -3.496 2.086 -2.512 1.00 98.00 101 VAL A CA 1
ATOM 719 C C . VAL A 1 101 ? -2.072 2.523 -2.769 1.00 98.00 101 VAL A C 1
ATOM 721 O O . VAL A 1 101 ? -1.135 1.988 -2.175 1.00 98.00 101 VAL A O 1
ATOM 724 N N . PHE A 1 102 ? -1.914 3.500 -3.649 1.00 97.81 102 PHE A N 1
ATOM 725 C CA . PHE A 1 102 ? -0.629 4.114 -3.907 1.00 97.81 102 PHE A CA 1
ATOM 726 C C . PHE A 1 102 ? -0.164 4.862 -2.668 1.00 97.81 102 PHE A C 1
ATOM 728 O O . PHE A 1 102 ? -0.937 5.581 -2.022 1.00 97.81 102 PHE A O 1
ATOM 735 N N . TYR A 1 103 ? 1.113 4.713 -2.356 1.00 93.12 103 TYR A N 1
ATOM 736 C CA . TYR A 1 103 ? 1.750 5.492 -1.319 1.00 93.12 103 TYR A CA 1
ATOM 737 C C . TYR A 1 103 ? 2.727 6.505 -1.915 1.00 93.12 103 TYR A C 1
ATOM 739 O O . TYR A 1 103 ? 2.508 7.709 -1.760 1.00 93.12 103 TYR A O 1
ATOM 747 N N . PHE A 1 104 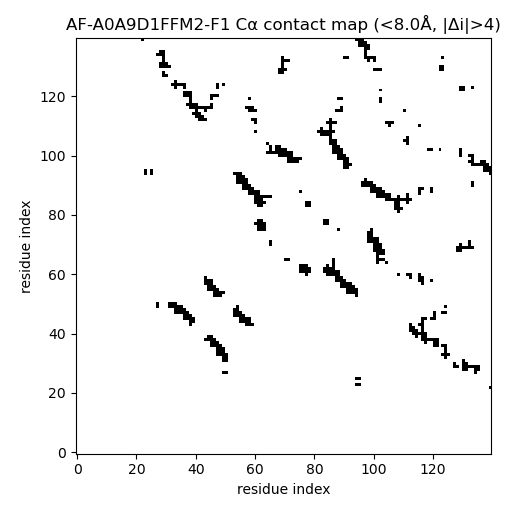? 3.792 6.029 -2.557 1.00 94.56 104 PHE A N 1
ATOM 748 C CA . PHE A 1 104 ? 4.927 6.868 -2.923 1.00 94.56 104 PHE A CA 1
ATOM 749 C C . PHE A 1 104 ? 5.759 6.256 -4.052 1.00 94.56 104 PHE A C 1
ATOM 751 O O . PHE A 1 104 ? 5.712 5.050 -4.293 1.00 94.56 104 PHE A O 1
ATOM 758 N N . GLU A 1 105 ? 6.521 7.114 -4.721 1.00 95.94 105 GLU A N 1
ATOM 759 C CA . GLU A 1 105 ? 7.499 6.785 -5.753 1.00 95.94 105 GLU A CA 1
ATOM 760 C C . GLU A 1 105 ? 8.892 6.663 -5.129 1.00 95.94 105 GLU A C 1
ATOM 762 O O . GLU A 1 105 ? 9.436 7.632 -4.612 1.00 95.94 105 GLU A O 1
ATOM 767 N N . GLU A 1 106 ? 9.486 5.480 -5.169 1.00 95.56 106 GLU A N 1
ATOM 768 C CA . GLU A 1 106 ? 10.822 5.251 -4.624 1.00 95.56 106 GLU A CA 1
ATOM 769 C C . GLU A 1 106 ? 11.904 5.620 -5.639 1.00 95.56 106 GLU A C 1
ATOM 771 O O . GLU A 1 106 ? 11.690 5.590 -6.845 1.00 95.56 106 GLU A O 1
ATOM 776 N N . MET A 1 107 ? 13.113 5.913 -5.155 1.00 95.00 107 MET A N 1
ATOM 777 C CA . MET A 1 107 ? 14.222 6.336 -6.027 1.00 95.00 107 MET A CA 1
ATOM 778 C C . MET A 1 107 ? 14.647 5.263 -7.040 1.00 95.00 107 MET A C 1
ATOM 780 O O . MET A 1 107 ? 15.237 5.582 -8.066 1.00 95.00 107 MET A O 1
ATOM 784 N N . THR A 1 108 ? 14.436 3.986 -6.707 1.00 97.00 108 THR A N 1
ATOM 785 C CA . THR A 1 108 ? 14.774 2.833 -7.551 1.00 97.00 108 THR A CA 1
ATOM 786 C C . THR A 1 108 ? 13.839 1.668 -7.243 1.00 97.00 108 THR A C 1
ATOM 788 O O . THR A 1 108 ? 13.297 1.570 -6.136 1.00 97.00 108 THR A O 1
ATOM 791 N N . ALA A 1 109 ? 13.732 0.716 -8.171 1.00 96.56 109 ALA A N 1
ATOM 792 C CA . ALA A 1 109 ? 12.990 -0.523 -7.945 1.00 96.56 109 ALA A CA 1
ATOM 793 C C . ALA A 1 109 ? 13.541 -1.334 -6.755 1.00 96.56 109 ALA A C 1
ATOM 795 O O . ALA A 1 109 ? 12.777 -1.892 -5.968 1.00 96.56 109 ALA A O 1
ATOM 796 N N . GLY A 1 110 ? 14.867 -1.344 -6.561 1.00 96.38 110 GLY A N 1
ATOM 797 C CA . GLY A 1 110 ? 15.505 -2.002 -5.416 1.00 96.38 110 GLY A CA 1
ATOM 798 C C . GLY A 1 110 ? 15.135 -1.363 -4.074 1.00 96.38 110 GLY A C 1
ATOM 799 O O . GLY A 1 110 ? 14.831 -2.074 -3.116 1.00 96.38 110 GLY A O 1
ATOM 800 N N . TYR A 1 111 ? 15.091 -0.027 -4.010 1.00 96.19 111 TYR A N 1
ATOM 801 C CA . TYR A 1 111 ? 14.611 0.689 -2.821 1.00 96.19 111 TYR A CA 1
ATOM 802 C C . TYR A 1 111 ? 13.136 0.410 -2.554 1.00 96.19 111 TYR A C 1
ATOM 804 O O . TYR A 1 111 ? 12.765 0.197 -1.400 1.00 96.19 111 TYR A O 1
ATOM 812 N N . CYS A 1 112 ? 12.318 0.332 -3.605 1.00 96.88 112 CYS A N 1
ATOM 813 C CA . CYS A 1 112 ? 10.924 -0.054 -3.458 1.00 96.88 112 CYS A CA 1
ATOM 814 C C . CYS A 1 112 ? 10.789 -1.455 -2.860 1.00 96.88 112 CYS A C 1
ATOM 816 O O . CYS A 1 112 ? 10.129 -1.623 -1.834 1.00 96.88 112 CYS A O 1
ATOM 818 N N . ALA A 1 113 ? 11.468 -2.450 -3.435 1.00 95.00 113 ALA A N 1
ATOM 819 C CA . ALA A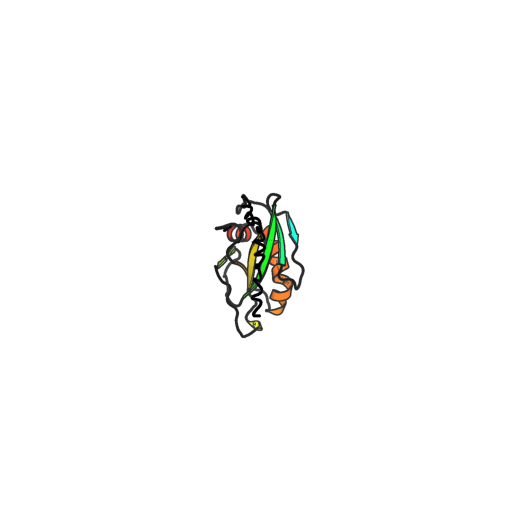 1 113 ? 11.432 -3.820 -2.930 1.00 95.00 113 ALA A CA 1
ATOM 820 C C . ALA A 1 113 ? 11.904 -3.917 -1.467 1.00 95.00 113 ALA A C 1
ATOM 822 O O . ALA A 1 113 ? 11.409 -4.744 -0.701 1.00 95.00 113 ALA A O 1
ATOM 823 N N . TYR A 1 114 ? 12.839 -3.053 -1.063 1.00 95.00 114 TYR A N 1
ATOM 824 C CA . TYR A 1 114 ? 13.360 -3.016 0.295 1.00 95.00 114 TYR A CA 1
ATOM 825 C C . TYR A 1 114 ? 12.430 -2.297 1.289 1.00 95.00 114 TYR A C 1
ATOM 827 O O . TYR A 1 114 ? 12.249 -2.795 2.395 1.00 95.00 114 TYR A O 1
ATOM 835 N N . ASN A 1 115 ? 11.817 -1.164 0.933 1.00 96.25 115 ASN A N 1
ATOM 836 C CA . ASN A 1 115 ? 11.105 -0.306 1.893 1.00 96.25 115 ASN A CA 1
ATOM 837 C C . ASN A 1 115 ? 9.578 -0.351 1.803 1.00 96.25 115 ASN A C 1
ATOM 839 O O . ASN A 1 115 ? 8.914 0.061 2.755 1.00 96.25 115 ASN A O 1
ATOM 843 N N . CYS A 1 116 ? 8.995 -0.835 0.704 1.00 96.69 116 CYS A N 1
ATOM 844 C CA . CYS A 1 116 ? 7.577 -0.602 0.426 1.00 96.69 116 CYS A CA 1
ATOM 845 C C . CYS A 1 116 ? 6.651 -1.148 1.529 1.00 96.69 116 CYS A C 1
ATOM 847 O O . CYS A 1 116 ? 5.771 -0.426 1.991 1.00 96.69 116 CYS A O 1
ATOM 849 N N . ALA A 1 117 ? 6.894 -2.350 2.067 1.00 97.12 117 ALA A N 1
ATOM 850 C CA . ALA A 1 117 ? 6.100 -2.869 3.187 1.00 97.12 117 ALA A CA 1
ATOM 851 C C . ALA A 1 117 ? 6.250 -2.051 4.477 1.00 97.12 117 ALA A C 1
ATOM 853 O O . ALA A 1 117 ? 5.256 -1.783 5.156 1.00 97.12 117 ALA A O 1
ATOM 854 N N . ASN A 1 118 ? 7.470 -1.614 4.805 1.00 95.38 118 ASN A N 1
ATOM 855 C CA . ASN A 1 118 ? 7.709 -0.730 5.946 1.00 95.38 118 ASN A CA 1
ATOM 856 C C . ASN A 1 118 ? 6.920 0.576 5.801 1.00 95.38 118 ASN A C 1
ATOM 858 O O . ASN A 1 118 ? 6.232 1.001 6.730 1.00 95.38 118 ASN A O 1
ATOM 862 N N . ASN A 1 119 ? 6.953 1.150 4.602 1.00 95.38 119 ASN A N 1
ATOM 863 C CA . ASN A 1 119 ? 6.238 2.363 4.258 1.00 95.38 119 ASN A CA 1
ATOM 864 C C . ASN A 1 119 ? 4.713 2.180 4.310 1.00 95.38 119 ASN A C 1
ATOM 866 O O . ASN A 1 119 ? 4.028 3.009 4.908 1.00 95.38 119 ASN A O 1
ATOM 870 N N . CYS A 1 120 ? 4.163 1.076 3.796 1.00 96.94 120 CYS A N 1
ATOM 871 C CA . CYS A 1 120 ? 2.735 0.766 3.924 1.00 96.94 120 CYS A CA 1
ATOM 872 C C . CYS A 1 120 ? 2.287 0.741 5.395 1.00 96.94 120 CYS A C 1
ATOM 874 O O . CYS A 1 120 ? 1.297 1.378 5.768 1.00 96.94 120 CYS A O 1
ATOM 876 N N . ALA A 1 121 ? 3.055 0.056 6.244 1.00 95.75 121 ALA A N 1
ATOM 877 C CA . ALA A 1 121 ? 2.796 -0.063 7.674 1.00 95.75 121 ALA A CA 1
ATOM 878 C C . ALA A 1 121 ? 2.847 1.311 8.378 1.00 95.75 121 ALA A C 1
ATOM 880 O O . ALA A 1 121 ? 1.918 1.709 9.089 1.00 95.75 121 ALA A O 1
ATOM 881 N N . LEU A 1 122 ? 3.914 2.074 8.123 1.00 94.69 122 LEU A N 1
ATOM 882 C CA . LEU A 1 122 ? 4.135 3.406 8.681 1.00 94.69 122 LEU A CA 1
ATOM 883 C C . LEU A 1 122 ? 3.035 4.390 8.263 1.00 94.69 122 LEU A C 1
ATOM 885 O O . LEU A 1 122 ? 2.580 5.212 9.062 1.00 94.69 122 LEU A O 1
ATOM 889 N N . HIS A 1 123 ? 2.578 4.317 7.015 1.00 93.62 123 HIS A N 1
ATOM 890 C CA . HIS A 1 123 ? 1.587 5.249 6.489 1.00 93.62 123 HIS A CA 1
ATOM 891 C C . HIS A 1 123 ? 0.154 4.886 6.850 1.00 93.62 123 HIS A C 1
ATOM 893 O O . HIS A 1 123 ? -0.652 5.805 7.025 1.00 93.62 123 HIS A O 1
ATOM 899 N N . ALA A 1 124 ? -0.148 3.611 7.104 1.00 94.31 124 ALA A N 1
ATOM 900 C CA . ALA A 1 124 ? -1.366 3.242 7.817 1.00 94.31 124 ALA A CA 1
ATOM 901 C C . ALA A 1 124 ? -1.439 3.975 9.174 1.00 94.31 124 ALA A C 1
ATOM 903 O O . ALA A 1 124 ? -2.469 4.562 9.514 1.00 94.31 124 ALA A O 1
ATOM 904 N N . GLN A 1 125 ? -0.322 4.061 9.906 1.00 93.19 125 GLN A N 1
ATOM 905 C CA . GLN A 1 125 ? -0.229 4.804 11.169 1.00 93.19 125 GLN A CA 1
ATOM 906 C C . GLN A 1 125 ? -0.341 6.328 10.983 1.00 93.19 125 GLN A C 1
ATOM 908 O O . GLN A 1 125 ? -1.156 6.986 11.634 1.00 93.19 125 GLN A O 1
ATOM 913 N N . ARG A 1 126 ? 0.456 6.912 10.084 1.00 92.06 126 ARG A N 1
ATOM 914 C CA . ARG A 1 126 ? 0.701 8.366 10.065 1.00 92.06 126 ARG A CA 1
ATOM 915 C C . ARG A 1 126 ? -0.160 9.166 9.093 1.00 92.06 126 ARG A C 1
ATOM 917 O O . ARG A 1 126 ? -0.352 10.358 9.312 1.00 92.06 126 ARG A O 1
ATOM 924 N N . SER A 1 127 ? -0.692 8.554 8.035 1.00 93.19 127 SER A N 1
ATOM 925 C CA . SER A 1 127 ? -1.368 9.281 6.954 1.00 93.19 127 SER A CA 1
ATOM 926 C C . SER A 1 127 ? -2.868 9.001 6.920 1.00 93.19 127 SER A C 1
ATOM 928 O O . SER A 1 127 ? -3.318 7.927 6.523 1.00 93.19 127 SER A O 1
ATOM 930 N N . SER A 1 128 ? -3.672 10.006 7.278 1.00 92.62 128 SER A N 1
ATOM 931 C CA . SER A 1 128 ? -5.135 9.936 7.150 1.00 92.62 128 SER A CA 1
ATOM 932 C C . SER A 1 128 ? -5.588 9.800 5.695 1.00 92.62 128 SER A C 1
ATOM 934 O O . SER A 1 128 ? -6.561 9.098 5.428 1.00 92.62 128 SER A O 1
ATOM 936 N N . LYS A 1 129 ? -4.873 10.412 4.740 1.00 94.12 129 LYS A N 1
ATOM 937 C CA . LYS A 1 129 ? -5.157 10.278 3.302 1.00 94.12 129 LYS A CA 1
ATOM 938 C C . LYS A 1 129 ? -4.940 8.840 2.829 1.00 94.12 129 LYS A C 1
ATOM 940 O O . LYS A 1 129 ? -5.805 8.280 2.164 1.00 94.12 129 LYS A O 1
ATOM 945 N N . PHE A 1 130 ? -3.837 8.219 3.249 1.00 95.19 130 PHE A N 1
ATOM 946 C CA . PHE A 1 130 ? -3.560 6.816 2.950 1.00 95.19 130 PHE A CA 1
ATOM 947 C C . PHE A 1 130 ? -4.616 5.892 3.569 1.00 95.19 130 PHE A C 1
ATOM 949 O O . PHE A 1 130 ? -5.200 5.080 2.857 1.00 95.19 130 PHE A O 1
ATOM 956 N N . ARG A 1 131 ? -4.958 6.083 4.853 1.00 95.00 131 ARG A N 1
ATOM 957 C CA . ARG A 1 131 ? -6.054 5.342 5.505 1.00 95.00 131 ARG A CA 1
ATOM 958 C C . ARG A 1 131 ? -7.402 5.533 4.821 1.00 95.00 131 ARG A C 1
ATOM 960 O O . ARG A 1 131 ? -8.191 4.599 4.760 1.00 95.00 131 ARG A O 1
ATOM 967 N N . SER A 1 132 ? -7.675 6.731 4.305 1.00 94.56 132 SER A N 1
ATOM 968 C CA . SER A 1 132 ? -8.904 6.999 3.553 1.00 94.56 132 SER A CA 1
ATOM 969 C C . SER A 1 132 ? -8.976 6.147 2.291 1.00 94.56 132 SER A C 1
ATOM 971 O O . SER A 1 132 ? -10.027 5.579 2.020 1.00 94.56 132 SER A O 1
ATOM 973 N N . GLY A 1 133 ? -7.865 6.004 1.562 1.00 95.19 133 GLY A N 1
ATOM 974 C CA . GLY A 1 133 ? -7.769 5.055 0.453 1.00 95.19 133 GLY A CA 1
ATOM 975 C C . GLY A 1 133 ? -7.973 3.619 0.935 1.00 95.19 133 GLY A C 1
ATOM 976 O O . GLY A 1 133 ? -8.892 2.943 0.478 1.00 95.19 133 GLY A O 1
ATOM 977 N N . LEU A 1 134 ? -7.177 3.206 1.924 1.00 95.31 134 LEU A N 1
ATOM 978 C CA . LEU A 1 134 ? -7.101 1.835 2.437 1.00 95.31 134 LEU A CA 1
ATOM 979 C C . LEU A 1 134 ? -8.430 1.303 2.978 1.00 95.31 134 LEU A C 1
ATOM 981 O O . LEU A 1 134 ? -8.751 0.143 2.761 1.00 95.31 134 LEU A O 1
ATOM 985 N N . PHE A 1 135 ? -9.208 2.138 3.664 1.00 94.50 135 PHE A N 1
ATOM 986 C CA . PHE A 1 135 ? -10.468 1.732 4.294 1.00 94.50 135 PHE A CA 1
ATOM 987 C C . PHE A 1 135 ? -11.708 2.108 3.482 1.00 94.50 135 PHE A C 1
ATOM 989 O O . PHE A 1 135 ? -12.830 1.949 3.9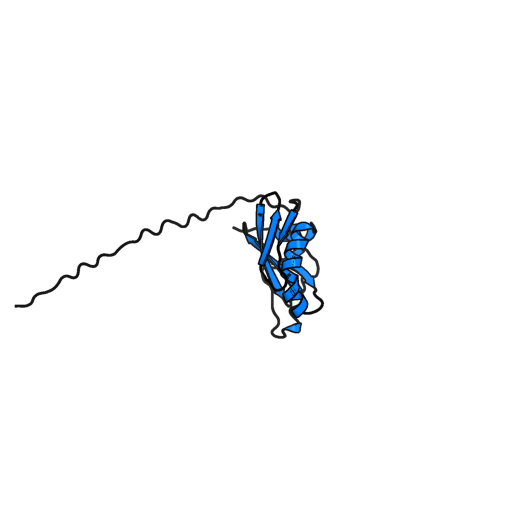60 1.00 94.50 135 PHE A O 1
ATOM 996 N N . SER A 1 136 ? -11.541 2.617 2.258 1.00 91.00 136 SER A N 1
ATOM 997 C CA . SER A 1 136 ? -12.678 2.916 1.388 1.00 91.00 136 SER A CA 1
ATOM 998 C C . SER A 1 136 ? -12.994 1.742 0.466 1.00 91.00 136 SER A C 1
ATOM 1000 O O . SER A 1 136 ? -12.153 1.322 -0.323 1.00 91.00 136 SER A O 1
ATOM 1002 N N . GLY A 1 137 ? -14.240 1.267 0.516 1.00 80.81 137 GLY A N 1
ATOM 1003 C CA . GLY A 1 137 ? -14.699 0.175 -0.347 1.00 80.81 137 GLY A CA 1
ATOM 1004 C C . GLY A 1 137 ? -14.095 -1.179 0.019 1.00 80.81 137 GLY A C 1
ATOM 1005 O O . GLY A 1 137 ? -13.695 -1.917 -0.871 1.00 80.81 137 GLY A O 1
ATOM 1006 N N . LEU A 1 138 ? -13.996 -1.478 1.318 1.00 86.69 138 LEU A N 1
ATOM 1007 C CA . LEU A 1 138 ? -13.561 -2.788 1.802 1.00 86.69 138 LEU A CA 1
ATOM 1008 C C . LEU A 1 138 ? -14.530 -3.882 1.334 1.00 86.69 138 LEU A C 1
ATOM 1010 O O . LEU A 1 138 ? -15.744 -3.703 1.447 1.00 86.69 138 LEU A O 1
ATOM 1014 N N . SER A 1 139 ? -13.992 -4.996 0.842 1.00 79.62 139 SER A N 1
ATOM 1015 C CA . SER A 1 139 ? -14.752 -6.207 0.525 1.00 79.62 139 SER A CA 1
ATOM 1016 C C . SER A 1 139 ? -14.393 -7.345 1.477 1.00 79.62 139 SER A C 1
ATOM 1018 O O . SER A 1 139 ? -13.246 -7.440 1.923 1.00 79.62 139 SER A O 1
ATOM 1020 N N . ASP A 1 140 ? -15.371 -8.204 1.754 1.00 60.06 140 ASP A N 1
ATOM 1021 C CA . ASP A 1 140 ? -15.176 -9.468 2.474 1.00 60.06 140 ASP A CA 1
ATOM 1022 C C . ASP A 1 140 ? -14.484 -10.525 1.597 1.00 60.06 140 ASP A C 1
ATOM 1024 O O . ASP A 1 140 ? -14.715 -10.522 0.362 1.00 60.06 140 ASP A O 1
#

Mean predicted aligned error: 9.54 Å

pLDDT: mean 85.67, std 17.26, range [37.28, 98.38]

Secondary structure (DSSP, 8-state):
-----------------------------TT--EEEEEE-TT-SEEEEEETTEEEEEEEEEESS--SSTT-EES-----SSGGG--EEEEEEEESSBPPEEEEEE-SSHHHHHHHHHHHHHHHHHH-HHHHHHHTSS-B-

Radius of gyration: 22.0 Å; Cα contacts (8 Å, |Δi|>4): 330; chains: 1; bounding box: 34×84×36 Å

Sequence (140 aa):
MKKHLIIAGIICAASIPPVYAVTKCVKLTSSTTCTSFSGAVGQSNWSATCGGIEIQGVAFCGSQDGGSAGTKSENVTTSTTSDDNYYCWCKMVSPAVSSWVFYFEEMTAGYCAYNCANNCALHAQRSSKFRSGLFSGLSD

Foldseek 3Di:
DDDDDDDDDDPPPPPPDPPPPPPPDDDQALPFAWDDKDFAFLAQKIWIQTNNDIWIKGKFFALDDQPAFLRFDQDGHHDPPLFSRFWIWMWTPPPWTAGITTHDGHPTSNNNSGCRRVRLRVCSRVPSSNSNSHPPPTHD

Organism: NCBI:txid2840790

Solvent-accessible surface area (backbone atoms only — not comparable to full-atom values): 7512 Å² total; per-residue (Å²): 142,85,88,82,84,81,82,81,80,82,78,80,78,75,80,72,73,78,80,73,78,74,81,66,89,72,92,64,44,44,82,49,56,26,77,51,59,43,29,50,71,65,33,42,50,22,28,31,28,40,74,88,40,72,34,34,28,42,31,46,51,16,45,56,81,54,93,43,53,17,31,70,35,90,71,79,50,71,49,93,52,62,69,54,17,13,22,23,30,28,26,40,66,29,78,40,31,28,43,33,18,23,56,52,76,41,98,34,19,69,54,16,52,30,39,31,7,28,49,45,13,50,33,48,42,73,30,55,55,36,25,37,28,46,42,45,77,60,39,129

Nearest PDB structures (foldseek):
  7nsj-assembly1_BO  TM=3.894E-01  e=5.990E+00  Sus scrofa